Protein AF-A0A6I3KRR6-F1 (afdb_monomer_lite)

pLDDT: mean 76.92, std 8.73, range [53.41, 90.31]

Secondary structure (DSSP, 8-state):
-PPPHHHHHHHHHHHHHHHHHHHHHHHHHHHSPPEETTEEPPTT-EEEEEETTEEEEEEHHHHHHHHHHHHHHHHHHHHHHHHHHHHHHHHHH--

Foldseek 3Di:
DDDDLVNLLVVLVVLLVQLVVLQVVLVVLVVDAQDAPRDRDDAQDWHQHQDPNDGDIHHPVRSVVVSCVSSVCSNVVSVCSNVVSVVVSVVSPDD

Structure (mmCIF, N/CA/C/O backbone):
data_AF-A0A6I3KRR6-F1
#
_entry.id   AF-A0A6I3KRR6-F1
#
loop_
_atom_site.group_PDB
_atom_site.id
_atom_site.type_symbol
_atom_site.label_atom_id
_atom_site.label_alt_id
_atom_site.label_comp_id
_atom_site.label_asym_id
_atom_site.label_entity_id
_atom_site.label_seq_id
_atom_site.pdbx_PDB_ins_code
_atom_site.Cartn_x
_atom_site.Cartn_y
_atom_site.Cartn_z
_atom_site.occupancy
_atom_site.B_iso_or_equiv
_atom_site.auth_seq_id
_atom_site.auth_comp_id
_atom_site.auth_asym_id
_atom_site.auth_atom_id
_atom_site.pdbx_PDB_model_num
ATOM 1 N N . MET A 1 1 ? 19.089 -19.816 -20.703 1.00 53.41 1 MET A N 1
ATOM 2 C CA . MET A 1 1 ? 18.519 -18.912 -21.730 1.00 53.41 1 MET A CA 1
ATOM 3 C C . MET A 1 1 ? 18.755 -17.479 -21.280 1.00 53.41 1 MET A C 1
ATOM 5 O O . MET A 1 1 ? 18.367 -17.145 -20.169 1.00 53.41 1 MET A O 1
ATOM 9 N N . ARG A 1 2 ? 19.475 -16.667 -22.064 1.00 60.44 2 ARG A N 1
ATOM 10 C CA . ARG A 1 2 ? 19.740 -15.258 -21.724 1.00 60.44 2 ARG A CA 1
ATOM 11 C C . ARG A 1 2 ? 18.469 -14.461 -22.054 1.00 60.44 2 ARG A C 1
ATOM 13 O O . ARG A 1 2 ? 18.036 -14.545 -23.203 1.00 60.44 2 ARG A O 1
ATOM 20 N N . PRO A 1 3 ? 17.841 -13.752 -21.102 1.00 62.62 3 PRO A N 1
ATOM 21 C CA . PRO A 1 3 ? 16.663 -12.952 -21.411 1.00 62.62 3 PRO A CA 1
ATOM 22 C C . PRO A 1 3 ? 17.037 -11.878 -22.438 1.00 62.62 3 PRO A C 1
ATOM 24 O O . PRO A 1 3 ? 18.074 -11.221 -22.327 1.00 62.62 3 PRO A O 1
ATOM 27 N N . THR A 1 4 ? 16.216 -11.733 -23.475 1.00 73.56 4 THR A N 1
ATOM 28 C CA . THR A 1 4 ? 16.365 -10.669 -24.471 1.00 73.56 4 THR A CA 1
ATOM 29 C C . THR A 1 4 ? 16.089 -9.316 -23.810 1.00 73.56 4 THR A C 1
ATOM 31 O O . THR A 1 4 ? 15.289 -9.237 -22.876 1.00 73.56 4 THR A O 1
ATOM 34 N N . ARG A 1 5 ? 16.727 -8.229 -24.282 1.00 70.25 5 ARG A N 1
ATOM 35 C CA . ARG A 1 5 ? 16.540 -6.872 -23.713 1.00 70.25 5 ARG A CA 1
ATOM 36 C C . ARG A 1 5 ? 15.056 -6.498 -23.564 1.00 70.25 5 ARG A C 1
ATOM 38 O O . ARG A 1 5 ? 14.680 -5.941 -22.544 1.00 70.25 5 ARG A O 1
ATOM 45 N N . HIS A 1 6 ? 14.218 -6.900 -24.521 1.00 73.12 6 HIS A N 1
ATOM 46 C CA . HIS A 1 6 ? 12.770 -6.676 -24.509 1.00 73.12 6 HIS A CA 1
ATOM 47 C C . HIS A 1 6 ? 12.047 -7.368 -23.338 1.00 73.12 6 HIS A C 1
ATOM 49 O O . HIS A 1 6 ? 11.176 -6.779 -22.702 1.00 73.12 6 HIS A O 1
ATOM 55 N N . SER A 1 7 ? 12.442 -8.601 -23.001 1.00 77.12 7 SER A N 1
ATOM 56 C CA . SER A 1 7 ? 11.876 -9.333 -21.861 1.00 77.12 7 SER A CA 1
ATOM 57 C C . SER A 1 7 ? 12.192 -8.653 -20.527 1.00 77.12 7 SER A C 1
ATOM 59 O O . SER A 1 7 ? 11.377 -8.705 -19.608 1.00 77.12 7 SER A O 1
ATOM 61 N N . LEU A 1 8 ? 13.359 -8.013 -20.420 1.00 77.94 8 LEU A N 1
ATOM 62 C CA . LEU A 1 8 ? 13.771 -7.292 -19.218 1.00 77.94 8 LEU A CA 1
ATOM 63 C C . LEU A 1 8 ? 12.961 -5.996 -19.039 1.00 77.94 8 LEU A C 1
ATOM 65 O O . LEU A 1 8 ? 12.518 -5.683 -17.938 1.00 77.94 8 LEU A O 1
ATOM 69 N N . THR A 1 9 ? 12.712 -5.272 -20.134 1.00 80.19 9 THR A N 1
ATOM 70 C CA . THR A 1 9 ? 11.898 -4.046 -20.139 1.00 80.19 9 THR A CA 1
ATOM 71 C C . THR A 1 9 ? 10.470 -4.320 -19.663 1.00 80.19 9 THR A C 1
ATOM 73 O O . THR A 1 9 ? 9.968 -3.610 -18.795 1.00 80.19 9 THR A O 1
ATOM 76 N N . ILE A 1 10 ? 9.835 -5.385 -20.171 1.00 83.19 10 ILE A N 1
ATOM 77 C CA . ILE A 1 10 ? 8.471 -5.776 -19.775 1.00 83.19 10 ILE A CA 1
ATOM 78 C C . ILE A 1 10 ? 8.410 -6.105 -18.278 1.00 83.19 10 ILE A C 1
ATOM 80 O O . ILE A 1 10 ? 7.513 -5.630 -17.585 1.00 83.19 10 ILE A O 1
ATOM 84 N N . ALA A 1 11 ? 9.381 -6.862 -17.759 1.00 82.06 11 ALA A N 1
ATOM 85 C CA . ALA A 1 11 ? 9.428 -7.215 -16.341 1.00 82.06 11 ALA A CA 1
ATOM 86 C C . ALA A 1 11 ? 9.515 -5.974 -15.433 1.00 82.06 11 ALA A C 1
ATOM 88 O O . ALA A 1 11 ? 8.811 -5.892 -14.427 1.00 82.06 11 ALA A O 1
ATOM 89 N N . HIS A 1 12 ? 10.321 -4.976 -15.806 1.00 82.62 12 HIS A N 1
ATOM 90 C CA . HIS A 1 12 ? 10.414 -3.727 -15.049 1.00 82.62 12 HIS A CA 1
ATOM 91 C C . HIS A 1 12 ? 9.149 -2.868 -15.144 1.00 82.62 12 HIS A C 1
ATOM 93 O O . HIS A 1 12 ? 8.755 -2.280 -14.141 1.00 82.62 12 HIS A O 1
ATOM 99 N N . ILE A 1 13 ? 8.481 -2.823 -16.301 1.00 84.62 13 ILE A N 1
ATOM 100 C CA . ILE A 1 13 ? 7.190 -2.129 -16.451 1.00 84.62 13 ILE A CA 1
ATOM 101 C C . ILE A 1 13 ? 6.129 -2.766 -15.545 1.00 84.62 13 ILE A C 1
ATOM 103 O O . ILE A 1 13 ? 5.408 -2.050 -14.852 1.00 84.62 13 ILE A O 1
ATOM 107 N N . ILE A 1 14 ? 6.074 -4.100 -15.490 1.00 88.62 14 ILE A N 1
ATOM 108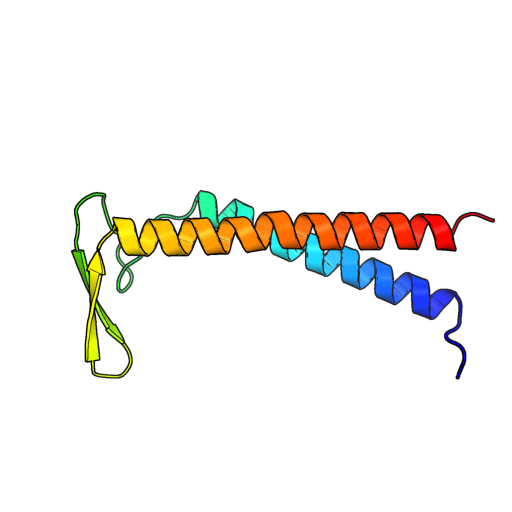 C CA . ILE A 1 14 ? 5.184 -4.823 -14.570 1.00 88.62 14 ILE A CA 1
ATOM 109 C C . ILE A 1 14 ? 5.532 -4.481 -13.117 1.00 88.62 14 ILE A C 1
ATOM 111 O O . ILE A 1 14 ? 4.634 -4.181 -12.334 1.00 88.62 14 ILE A O 1
ATOM 115 N N . GLY A 1 15 ? 6.822 -4.460 -12.764 1.00 82.25 15 GLY A N 1
ATOM 116 C CA . GLY A 1 15 ? 7.282 -4.064 -11.429 1.00 82.25 15 GLY A CA 1
ATOM 117 C C . GLY A 1 15 ? 6.824 -2.658 -11.032 1.00 82.25 15 GLY A C 1
ATOM 118 O O . GLY A 1 15 ? 6.291 -2.471 -9.939 1.00 82.25 15 GLY A O 1
ATOM 119 N N . ILE A 1 16 ? 6.942 -1.683 -11.940 1.00 85.50 16 ILE A N 1
ATOM 120 C CA . ILE A 1 16 ? 6.434 -0.317 -11.736 1.00 85.50 16 ILE A CA 1
ATOM 121 C C . ILE A 1 16 ? 4.914 -0.332 -11.536 1.00 85.50 16 ILE A C 1
ATOM 123 O O . ILE A 1 16 ? 4.425 0.289 -10.595 1.00 85.50 16 ILE A O 1
ATOM 127 N N . GLY A 1 17 ? 4.176 -1.061 -12.378 1.00 89.44 17 GLY A N 1
ATOM 128 C CA . GLY A 1 17 ? 2.720 -1.176 -12.278 1.00 89.44 17 GLY A CA 1
ATOM 129 C C . GLY A 1 17 ? 2.265 -1.741 -10.931 1.00 89.44 17 GLY A C 1
ATOM 130 O O . GLY A 1 17 ? 1.425 -1.142 -10.264 1.00 89.44 17 GLY A O 1
ATOM 131 N N . VAL A 1 18 ? 2.867 -2.847 -10.485 1.00 89.25 18 VAL A N 1
ATOM 132 C CA . VAL A 1 18 ? 2.565 -3.464 -9.182 1.00 89.25 18 VAL A CA 1
ATOM 133 C C . VAL A 1 18 ? 2.899 -2.512 -8.033 1.00 89.25 18 VAL A C 1
ATOM 135 O O . VAL A 1 18 ? 2.085 -2.338 -7.128 1.00 89.25 18 VAL A O 1
ATOM 138 N N . GLY A 1 19 ? 4.060 -1.855 -8.077 1.00 83.44 19 GLY A N 1
ATOM 139 C CA . GLY A 1 19 ? 4.447 -0.890 -7.049 1.00 83.44 19 GLY A CA 1
ATOM 140 C C . GLY A 1 19 ? 3.489 0.307 -6.958 1.00 83.44 19 GLY A C 1
ATOM 141 O O . GLY A 1 19 ? 3.143 0.730 -5.856 1.00 83.44 19 GLY A O 1
ATOM 142 N N . LEU A 1 20 ? 3.002 0.807 -8.100 1.00 87.50 20 LEU A N 1
ATOM 143 C CA . LEU A 1 20 ? 1.993 1.870 -8.165 1.00 87.50 20 LEU A CA 1
ATOM 144 C C . LEU A 1 20 ? 0.664 1.432 -7.548 1.00 87.50 20 LEU A C 1
ATOM 146 O O . LEU A 1 20 ? 0.080 2.179 -6.768 1.00 87.50 20 LEU A O 1
ATOM 150 N N . VAL A 1 21 ? 0.206 0.215 -7.853 1.00 90.31 21 VAL A N 1
ATOM 151 C CA . VAL A 1 21 ? -1.022 -0.338 -7.266 1.00 90.31 21 VAL A CA 1
ATOM 152 C C . VAL A 1 21 ? -0.899 -0.444 -5.745 1.00 90.31 21 VAL A C 1
ATOM 154 O O . VAL A 1 21 ? -1.807 -0.014 -5.040 1.00 90.31 21 VAL A O 1
ATOM 157 N N . LEU A 1 22 ? 0.224 -0.951 -5.225 1.00 85.44 22 LEU A N 1
ATOM 158 C CA . LEU A 1 22 ? 0.456 -1.047 -3.778 1.00 85.44 22 LEU A CA 1
ATOM 159 C C . LEU A 1 22 ? 0.432 0.328 -3.097 1.00 85.44 22 LEU A C 1
ATOM 161 O O . LEU A 1 22 ? -0.215 0.482 -2.060 1.00 85.44 22 LEU A O 1
ATOM 165 N N . LEU A 1 23 ? 1.069 1.330 -3.711 1.00 82.62 23 LEU A N 1
ATOM 166 C CA . LEU A 1 23 ? 1.049 2.712 -3.230 1.00 82.62 23 LEU A CA 1
ATOM 167 C C . LEU A 1 23 ? -0.369 3.286 -3.195 1.00 82.62 23 LEU A C 1
ATOM 169 O O . LEU A 1 23 ? -0.784 3.822 -2.171 1.00 82.62 23 LEU A O 1
ATOM 173 N N . ILE A 1 24 ? -1.122 3.151 -4.290 1.00 87.56 24 ILE A N 1
ATOM 174 C CA . ILE A 1 24 ? -2.498 3.654 -4.375 1.00 87.56 24 ILE A CA 1
ATOM 175 C C . ILE A 1 24 ? -3.372 2.972 -3.322 1.00 87.56 24 ILE A C 1
ATOM 177 O O . ILE A 1 24 ? -4.108 3.655 -2.618 1.00 87.56 24 ILE A O 1
ATOM 181 N N . VAL A 1 25 ? -3.270 1.649 -3.162 1.00 86.38 25 VAL A N 1
ATOM 182 C CA . VAL A 1 25 ? -4.043 0.909 -2.153 1.00 86.38 25 VAL A CA 1
ATOM 183 C C . VAL A 1 25 ? -3.695 1.371 -0.738 1.00 86.38 25 VAL A C 1
ATOM 185 O O . VAL A 1 25 ? -4.610 1.612 0.046 1.00 86.38 25 VAL A O 1
ATOM 188 N N . GLY A 1 26 ? -2.409 1.534 -0.410 1.00 81.94 26 GLY A N 1
ATOM 189 C CA . GLY A 1 26 ? -1.983 2.045 0.896 1.00 81.94 26 GLY A CA 1
ATOM 190 C C . GLY A 1 26 ? -2.498 3.463 1.172 1.00 81.94 26 GLY A C 1
ATOM 191 O O . GLY A 1 26 ? -3.017 3.730 2.251 1.00 81.94 26 GLY A O 1
ATOM 192 N N . ILE A 1 27 ? -2.443 4.353 0.174 1.00 82.69 27 ILE A N 1
ATOM 193 C CA . ILE A 1 27 ? -2.961 5.726 0.290 1.00 82.69 27 ILE A CA 1
ATOM 194 C C . ILE A 1 27 ? -4.481 5.733 0.451 1.00 82.69 27 ILE A C 1
ATOM 196 O O . ILE A 1 27 ? -4.996 6.404 1.335 1.00 82.69 27 ILE A O 1
ATOM 200 N N . VAL A 1 28 ? -5.219 4.983 -0.367 1.00 84.94 28 VAL A N 1
ATOM 201 C CA . VAL A 1 28 ? -6.686 4.923 -0.279 1.00 84.94 28 VAL A CA 1
ATOM 202 C C . VAL A 1 28 ? -7.127 4.371 1.081 1.00 84.94 28 VAL A C 1
ATOM 204 O O . VAL A 1 28 ? -8.090 4.869 1.661 1.00 84.94 28 VAL A O 1
ATOM 207 N N . ARG A 1 29 ? -6.397 3.394 1.637 1.00 81.38 29 ARG A N 1
ATOM 208 C CA . ARG A 1 29 ? -6.681 2.816 2.960 1.00 81.38 29 ARG A CA 1
ATOM 209 C C . ARG A 1 29 ? -6.517 3.778 4.131 1.00 81.38 29 ARG A C 1
ATOM 211 O O . ARG A 1 29 ? -7.270 3.621 5.093 1.00 81.38 29 ARG A O 1
ATOM 218 N N . LEU A 1 30 ? -5.646 4.785 4.012 1.00 78.00 30 LEU A N 1
ATOM 219 C CA . LEU A 1 30 ? -5.515 5.871 4.993 1.00 78.00 30 LEU A CA 1
ATOM 220 C C . LEU A 1 30 ? -6.782 6.734 5.097 1.00 78.00 30 LEU A C 1
ATOM 222 O O . LEU A 1 30 ? -7.040 7.306 6.152 1.00 78.00 30 LEU A O 1
ATOM 226 N N . PHE A 1 31 ? -7.573 6.833 4.023 1.00 79.94 31 PHE A N 1
ATOM 227 C CA . PHE A 1 31 ? -8.823 7.607 4.006 1.00 79.94 31 PHE A CA 1
ATOM 228 C C . PHE A 1 31 ? -10.065 6.772 4.338 1.00 79.94 31 PHE A C 1
ATOM 230 O O . PHE A 1 31 ? -11.139 7.330 4.559 1.00 79.94 31 PHE A O 1
ATOM 237 N N . LEU A 1 32 ? -9.945 5.443 4.361 1.00 78.44 32 LEU A N 1
ATOM 238 C CA . LEU A 1 32 ? -11.046 4.543 4.691 1.00 78.44 32 LEU A CA 1
ATOM 239 C C . LEU A 1 32 ? -11.179 4.408 6.215 1.00 78.44 32 LEU A C 1
ATOM 241 O O . LEU A 1 32 ? -10.166 4.181 6.884 1.00 78.44 32 LEU A O 1
ATOM 245 N N . PRO A 1 33 ? -12.405 4.473 6.769 1.00 73.19 33 PRO A N 1
ATOM 246 C CA . PRO A 1 33 ? -12.619 4.240 8.190 1.00 73.19 33 PRO A CA 1
ATOM 247 C C . PRO A 1 33 ? -12.157 2.832 8.595 1.00 73.19 33 PRO A C 1
ATOM 249 O O . PRO A 1 33 ? -12.054 1.912 7.773 1.00 73.19 33 PRO A O 1
ATOM 252 N N . LEU A 1 34 ? -11.848 2.671 9.881 1.00 72.00 34 LEU A N 1
ATOM 253 C CA . LEU A 1 34 ? -11.653 1.350 10.467 1.00 72.00 34 LEU A CA 1
ATOM 254 C C . LEU A 1 34 ? -13.009 0.651 10.503 1.00 72.00 34 LEU A C 1
ATOM 256 O O . LEU A 1 34 ? -13.987 1.226 10.966 1.00 72.00 34 LEU A O 1
ATOM 260 N N . GLU A 1 35 ? -13.070 -0.569 9.986 1.00 73.44 35 GLU A N 1
ATOM 261 C CA . GLU A 1 35 ? -14.305 -1.344 9.912 1.00 73.44 35 GLU A CA 1
ATOM 262 C C . GLU A 1 35 ? -14.214 -2.557 10.838 1.00 73.44 35 GLU A C 1
ATOM 264 O O . GLU A 1 35 ? -13.203 -3.263 10.879 1.00 73.44 35 GLU A O 1
ATOM 269 N N . CYS A 1 36 ? -15.303 -2.818 11.554 1.00 69.62 36 CYS A N 1
ATOM 270 C CA . CYS A 1 36 ? -15.513 -3.998 12.379 1.00 69.62 36 CYS A CA 1
ATOM 271 C C . CYS A 1 36 ? -16.858 -4.619 12.006 1.00 69.62 36 CYS A C 1
ATOM 273 O O . CYS A 1 36 ? -17.885 -3.948 12.106 1.00 69.62 36 CYS A O 1
ATOM 275 N N . SER A 1 37 ? -16.870 -5.875 11.542 1.00 69.94 37 SER A N 1
ATOM 276 C CA . SER A 1 37 ? -18.108 -6.564 11.129 1.00 69.94 37 SER A CA 1
ATOM 277 C C . SER A 1 37 ? -19.039 -5.714 10.228 1.00 69.94 37 SER A C 1
ATOM 279 O O . SER A 1 37 ? -20.261 -5.716 10.380 1.00 69.94 37 SER A O 1
ATOM 281 N N . GLY A 1 38 ? -18.459 -4.944 9.297 1.00 68.06 38 GLY A N 1
ATOM 282 C CA . GLY A 1 38 ? -19.200 -4.094 8.352 1.00 68.06 38 GLY A CA 1
ATOM 283 C C . GLY A 1 38 ? -19.713 -2.760 8.909 1.00 68.06 38 GLY A C 1
ATOM 284 O O . GLY A 1 38 ? -20.444 -2.067 8.209 1.00 68.06 38 GLY A O 1
ATOM 285 N N . HIS A 1 39 ? -19.343 -2.389 10.135 1.00 68.44 39 HIS A N 1
ATOM 286 C CA . HIS A 1 39 ? -19.653 -1.085 10.721 1.00 68.44 39 HIS A CA 1
ATOM 287 C C . HIS A 1 39 ? -18.373 -0.277 10.932 1.00 68.44 39 HIS A C 1
ATOM 289 O O . HIS A 1 39 ? -17.337 -0.829 11.312 1.00 68.44 39 HIS A O 1
ATOM 295 N N . ALA A 1 40 ? -18.447 1.033 10.686 1.00 70.31 40 ALA A N 1
ATOM 296 C CA . ALA A 1 40 ? -17.356 1.946 10.997 1.00 70.31 40 ALA A CA 1
ATOM 297 C C . ALA A 1 40 ? -17.137 1.969 12.516 1.00 70.31 40 ALA A C 1
ATOM 299 O O . ALA A 1 40 ? -18.073 2.203 13.279 1.00 70.31 40 ALA A O 1
ATOM 300 N N . LEU A 1 41 ? -15.909 1.688 12.937 1.00 70.50 41 LEU A N 1
ATOM 301 C CA . LEU A 1 41 ? -15.507 1.654 14.332 1.00 70.50 41 LEU A CA 1
ATOM 302 C C . LEU A 1 41 ? -15.018 3.048 14.746 1.00 70.50 41 LEU A C 1
ATOM 304 O O . LEU A 1 41 ? -14.132 3.615 14.103 1.00 70.50 41 LEU A O 1
ATOM 308 N N . GLU A 1 42 ? -15.582 3.596 15.819 1.00 72.38 42 GLU A N 1
ATOM 309 C CA . GLU A 1 42 ? -15.169 4.888 16.375 1.00 72.38 42 GLU A CA 1
AT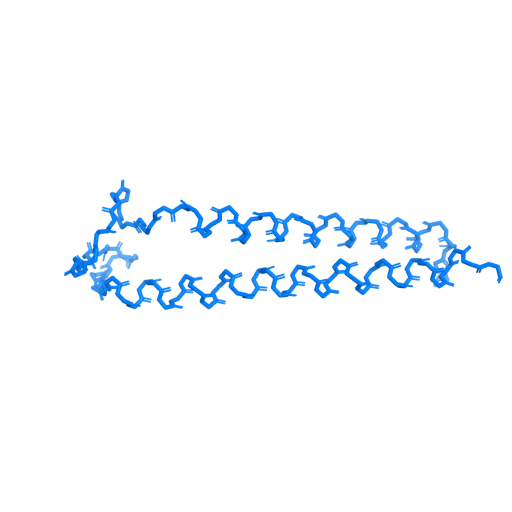OM 310 C C . GLU A 1 42 ? -14.092 4.734 17.459 1.00 72.38 42 GLU A C 1
ATOM 312 O O . GLU A 1 42 ? -13.908 3.669 18.057 1.00 72.38 42 GLU A O 1
ATOM 317 N N . ALA A 1 43 ? -13.365 5.821 17.730 1.00 69.81 43 ALA A N 1
ATOM 318 C CA . ALA A 1 43 ? -12.324 5.837 18.751 1.00 69.81 43 ALA A CA 1
ATOM 319 C C . ALA A 1 43 ? -12.897 5.472 20.132 1.00 69.81 43 ALA A C 1
ATOM 321 O O . ALA A 1 43 ? -13.898 6.033 20.573 1.00 69.81 43 ALA A O 1
ATOM 322 N N . GLY A 1 44 ? -12.253 4.524 20.817 1.00 67.50 44 GLY A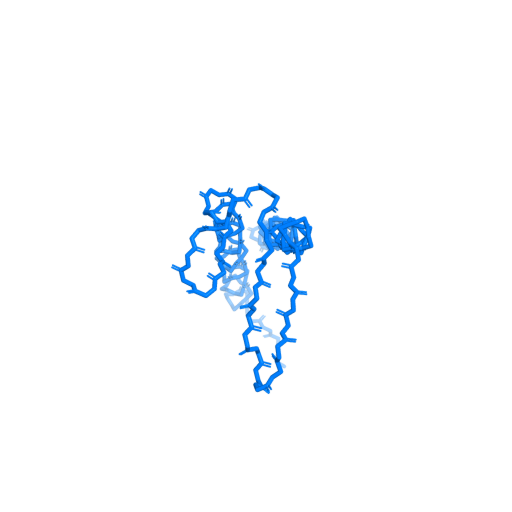 N 1
ATOM 323 C CA . GLY A 1 44 ? -12.701 4.015 22.118 1.00 67.50 44 GLY A CA 1
ATOM 324 C C . GLY A 1 44 ? -13.739 2.889 22.050 1.00 67.50 44 GLY A C 1
ATOM 325 O O . GLY A 1 44 ? -14.064 2.313 23.088 1.00 67.50 44 GLY A O 1
ATOM 326 N N . GLN A 1 45 ? -14.225 2.521 20.860 1.00 69.44 45 GLN A N 1
ATOM 327 C CA . GLN A 1 45 ? -15.064 1.335 20.699 1.00 69.44 45 GLN A CA 1
ATOM 328 C C . GLN A 1 45 ? -14.222 0.055 20.655 1.00 69.44 45 GLN A C 1
ATOM 330 O O . GLN A 1 45 ? -13.065 0.031 20.224 1.00 69.44 45 GLN A O 1
ATOM 335 N N . VAL A 1 46 ? -14.824 -1.036 21.122 1.00 71.69 46 VAL A N 1
ATOM 336 C CA . VAL A 1 46 ? -14.215 -2.365 21.116 1.00 71.69 46 VAL A CA 1
ATOM 337 C C . VAL A 1 46 ? -14.946 -3.218 20.091 1.00 71.69 46 VAL A C 1
ATOM 339 O O . VAL A 1 46 ? -16.168 -3.351 20.128 1.00 71.69 46 VAL A O 1
ATOM 342 N N . CYS A 1 47 ? -14.187 -3.792 19.166 1.00 69.31 47 CYS A N 1
ATOM 343 C CA . CYS A 1 47 ? -14.699 -4.680 18.142 1.00 69.31 47 CYS A CA 1
ATOM 344 C C . CYS A 1 47 ? -14.815 -6.097 18.710 1.00 69.31 47 CYS A C 1
ATOM 346 O O . CYS A 1 47 ? -13.806 -6.730 19.031 1.00 69.31 47 CYS A O 1
ATOM 348 N N . HIS A 1 48 ? -16.043 -6.599 18.823 1.00 70.56 48 HIS A N 1
ATOM 349 C CA . HIS A 1 48 ? -16.319 -8.002 19.117 1.00 70.56 48 HIS A CA 1
ATOM 350 C C . HIS A 1 48 ? -16.575 -8.731 17.801 1.00 70.56 48 HIS A C 1
ATOM 352 O O . HIS A 1 48 ? -17.706 -8.775 17.326 1.00 70.56 48 HIS A O 1
ATOM 358 N N . ASP A 1 49 ? -15.523 -9.285 17.204 1.00 66.44 49 ASP A N 1
ATOM 359 C CA . ASP A 1 49 ? -15.638 -10.003 15.938 1.00 66.44 49 ASP A CA 1
ATOM 360 C C . ASP A 1 49 ? -15.571 -11.518 16.166 1.00 66.44 49 ASP A C 1
ATOM 362 O O . ASP A 1 49 ? -14.913 -11.997 17.089 1.00 66.44 49 ASP A O 1
ATOM 366 N N . THR A 1 50 ? -16.244 -12.308 15.333 1.00 61.91 50 THR A N 1
ATOM 367 C CA . THR A 1 50 ? -16.196 -13.777 15.424 1.00 61.91 50 THR A CA 1
ATOM 368 C C . THR A 1 50 ? -15.367 -14.335 14.281 1.00 61.91 50 THR A C 1
ATOM 370 O O . THR A 1 50 ? -15.863 -14.743 13.234 1.00 61.91 50 THR A O 1
ATOM 373 N N . VAL A 1 51 ? -14.052 -14.387 14.483 1.00 61.47 51 VAL A N 1
ATOM 374 C CA . VAL A 1 51 ? -13.132 -14.897 13.466 1.00 61.47 51 VAL A CA 1
ATOM 375 C C . VAL A 1 51 ? -12.952 -16.401 13.655 1.00 61.47 51 VAL A C 1
ATOM 377 O O . VAL A 1 51 ? -12.431 -16.859 14.671 1.00 61.47 51 VAL A O 1
ATOM 380 N N . LYS A 1 52 ? -13.354 -17.189 12.647 1.00 61.25 52 LYS A N 1
ATOM 381 C CA . LYS A 1 52 ? -13.191 -18.660 12.617 1.00 61.25 52 LYS A CA 1
ATOM 382 C C . LYS A 1 52 ? -13.829 -19.370 13.826 1.00 61.25 52 LYS A C 1
ATOM 384 O O . LYS A 1 52 ? -13.240 -20.285 14.397 1.00 61.25 52 LYS A O 1
ATOM 389 N N . GLY A 1 53 ? -15.015 -18.920 14.239 1.00 62.12 53 GLY A N 1
ATOM 390 C CA . GLY A 1 53 ? -15.750 -19.501 15.370 1.00 62.12 53 GLY A CA 1
ATOM 391 C C . GLY A 1 53 ? -15.187 -19.153 16.754 1.00 62.12 53 GLY A C 1
ATOM 392 O O . GLY A 1 53 ? -15.660 -19.696 17.747 1.00 62.12 53 GLY A O 1
ATOM 393 N N . ARG A 1 54 ? -14.197 -18.253 16.847 1.00 56.47 54 ARG A N 1
ATOM 394 C CA . ARG A 1 54 ? -13.714 -17.694 18.118 1.00 56.47 54 ARG A CA 1
ATOM 395 C C . ARG A 1 54 ? -14.093 -16.223 18.208 1.00 56.47 54 ARG A C 1
ATOM 397 O O . ARG A 1 54 ? -13.880 -15.479 17.254 1.00 56.47 54 ARG A O 1
ATOM 404 N N . ALA A 1 55 ? -14.622 -15.812 19.358 1.00 64.88 55 ALA A N 1
ATOM 405 C CA . ALA A 1 55 ? -14.798 -14.400 19.670 1.00 64.88 55 ALA A CA 1
ATOM 406 C C . ALA A 1 55 ? -13.410 -13.766 19.827 1.00 64.88 55 ALA A C 1
ATOM 408 O O . ALA A 1 55 ? -12.665 -14.086 20.754 1.00 64.88 55 ALA A O 1
ATOM 409 N N . VAL A 1 56 ? -13.042 -12.920 18.876 1.00 68.62 56 VAL A N 1
ATOM 410 C CA . VAL A 1 56 ? -11.832 -12.113 18.901 1.00 68.62 56 VAL A CA 1
ATOM 411 C C . VAL A 1 56 ? -12.261 -10.703 19.269 1.00 68.62 56 VAL A C 1
ATOM 413 O O . VAL A 1 56 ? -12.936 -10.020 18.503 1.00 68.62 56 VAL A O 1
ATOM 416 N N . VAL A 1 57 ? -11.869 -10.280 20.465 1.00 71.50 57 VAL A N 1
ATOM 417 C CA . VAL A 1 57 ? -12.070 -8.910 20.926 1.00 71.50 57 VAL A CA 1
ATOM 418 C C . VAL A 1 57 ? -10.833 -8.120 20.530 1.00 71.50 57 VAL A C 1
ATOM 420 O O . VAL A 1 57 ? -9.742 -8.436 20.999 1.00 71.50 57 VAL A O 1
ATOM 423 N N . ARG A 1 58 ? -10.979 -7.135 19.642 1.00 72.88 58 ARG A N 1
ATOM 424 C CA . ARG A 1 58 ? -9.901 -6.190 19.316 1.00 72.88 58 ARG A CA 1
ATOM 425 C C . ARG A 1 58 ? -10.330 -4.785 19.669 1.00 72.88 58 ARG A C 1
ATOM 427 O O . ARG A 1 58 ? -11.434 -4.364 19.335 1.00 72.88 58 ARG A O 1
ATOM 434 N N . THR A 1 59 ? -9.453 -4.050 20.332 1.00 76.00 59 THR A N 1
ATOM 435 C CA . THR A 1 59 ? -9.689 -2.632 20.596 1.00 76.00 59 THR A CA 1
ATOM 436 C C . THR A 1 59 ? -9.474 -1.816 19.322 1.00 76.00 59 THR A C 1
ATOM 438 O O . THR A 1 59 ? -8.763 -2.244 18.404 1.00 76.00 59 THR A O 1
ATOM 441 N N . PHE A 1 60 ? -10.082 -0.628 19.264 1.00 74.81 60 PHE A N 1
ATOM 442 C CA . PHE A 1 60 ? -9.843 0.337 18.191 1.00 74.81 60 PHE A CA 1
ATOM 443 C C . PHE A 1 60 ? -8.347 0.627 18.001 1.00 74.81 60 PHE A C 1
ATOM 445 O O . PHE A 1 60 ? -7.865 0.607 16.871 1.00 74.81 60 PHE A O 1
ATOM 452 N N . ASP A 1 61 ? -7.598 0.826 19.090 1.00 76.69 61 ASP A N 1
ATOM 453 C CA . ASP A 1 61 ? -6.160 1.119 19.026 1.00 76.69 61 ASP A CA 1
ATOM 454 C C . ASP A 1 61 ? -5.348 -0.048 18.460 1.00 76.69 61 ASP A C 1
ATOM 456 O O . ASP A 1 61 ? -4.408 0.164 17.695 1.00 76.69 61 ASP A O 1
ATOM 460 N N . GLU A 1 62 ? -5.733 -1.287 18.771 1.00 77.75 62 GLU A N 1
ATOM 461 C CA . GLU A 1 62 ? -5.081 -2.468 18.212 1.00 77.75 62 GLU A CA 1
ATOM 462 C C . GLU A 1 62 ? -5.352 -2.578 16.706 1.00 77.75 62 GLU A C 1
ATOM 464 O O . GLU A 1 62 ? -4.423 -2.764 15.918 1.00 77.75 62 GLU A O 1
ATOM 469 N N . GLN A 1 63 ? -6.599 -2.374 16.266 1.00 77.38 63 GLN A N 1
ATOM 470 C CA . GLN A 1 63 ? -6.916 -2.342 14.835 1.00 77.38 63 GLN A CA 1
ATOM 471 C C . GLN A 1 63 ? -6.217 -1.188 14.109 1.00 77.38 63 GLN A C 1
ATOM 473 O O . GLN A 1 63 ? -5.695 -1.392 13.012 1.00 77.38 63 GLN A O 1
ATOM 478 N N . ARG A 1 64 ? -6.165 -0.003 14.723 1.00 78.69 64 ARG A N 1
ATOM 479 C CA . ARG A 1 64 ? -5.473 1.171 14.189 1.00 78.69 64 ARG A CA 1
ATOM 480 C C . ARG A 1 64 ? -3.980 0.915 14.042 1.00 78.69 64 ARG A C 1
ATOM 482 O O . ARG A 1 64 ? -3.437 1.152 12.974 1.00 78.69 64 ARG A O 1
ATOM 489 N N . SER A 1 65 ? -3.335 0.357 15.061 1.00 81.62 65 SER A N 1
ATOM 490 C CA . SER A 1 65 ? -1.906 0.037 15.020 1.00 81.62 65 SER A CA 1
ATOM 491 C C . SER A 1 65 ? -1.571 -1.004 13.942 1.00 81.62 65 SER A C 1
ATOM 493 O O . SER A 1 65 ? -0.606 -0.837 13.189 1.00 81.62 65 SER A O 1
ATOM 495 N N . LEU A 1 66 ? -2.391 -2.055 13.799 1.00 80.25 66 LEU A N 1
ATOM 496 C CA . LEU A 1 66 ? -2.222 -3.044 12.727 1.00 80.25 66 LEU A CA 1
ATOM 497 C C . LEU A 1 66 ? -2.433 -2.429 11.337 1.00 80.25 66 LEU A C 1
ATOM 499 O O . LEU A 1 66 ? -1.691 -2.752 10.402 1.00 80.25 66 LEU A O 1
ATOM 503 N N . ARG A 1 67 ? -3.441 -1.561 11.198 1.00 79.88 67 ARG A N 1
ATOM 504 C CA . ARG A 1 67 ? -3.749 -0.835 9.961 1.00 79.88 67 ARG A CA 1
ATOM 505 C C . ARG A 1 67 ? -2.589 0.082 9.584 1.00 79.88 67 ARG A C 1
ATOM 507 O O . ARG A 1 67 ? -2.051 -0.089 8.500 1.00 79.88 67 ARG A O 1
ATOM 514 N N . ASP A 1 68 ? -2.123 0.926 10.501 1.00 82.94 68 ASP A N 1
ATOM 515 C CA . ASP A 1 68 ? -0.999 1.847 10.289 1.00 82.94 68 ASP A CA 1
ATOM 516 C C . ASP A 1 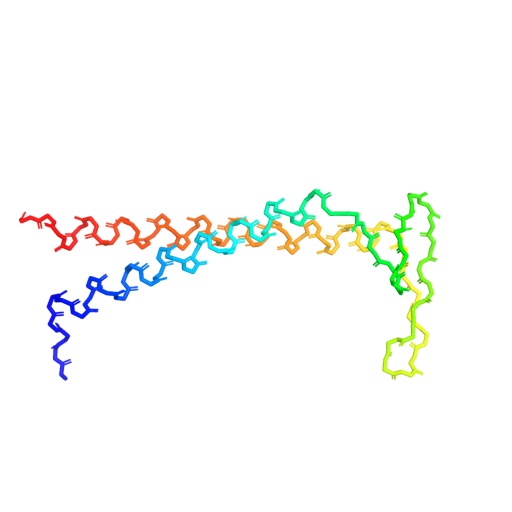68 ? 0.284 1.099 9.896 1.00 82.94 68 ASP A C 1
ATOM 518 O O . ASP A 1 68 ? 0.992 1.503 8.974 1.00 82.94 68 ASP A O 1
ATOM 522 N N . THR A 1 69 ? 0.564 -0.042 10.537 1.00 84.44 69 THR A N 1
ATOM 523 C CA . THR A 1 69 ? 1.725 -0.882 10.192 1.00 84.44 69 THR A CA 1
ATOM 524 C C . THR A 1 69 ? 1.599 -1.463 8.781 1.00 84.44 69 THR A C 1
ATOM 526 O O . THR A 1 69 ? 2.560 -1.464 8.008 1.00 84.44 69 THR A O 1
ATOM 529 N N . THR A 1 70 ? 0.410 -1.955 8.428 1.00 84.00 70 THR A N 1
ATOM 530 C CA . THR A 1 70 ? 0.143 -2.547 7.111 1.00 84.00 70 THR A CA 1
ATOM 531 C C . THR A 1 70 ? 0.180 -1.489 6.014 1.00 84.00 70 THR A C 1
ATOM 533 O O . THR A 1 70 ? 0.818 -1.693 4.984 1.00 84.00 70 THR A O 1
ATOM 536 N N . ASP A 1 71 ? -0.468 -0.351 6.238 1.00 81.19 71 ASP A N 1
ATOM 537 C CA . ASP A 1 71 ? -0.539 0.752 5.286 1.00 81.19 71 ASP A CA 1
ATOM 538 C C . ASP A 1 71 ? 0.851 1.375 5.100 1.00 81.19 71 ASP A C 1
ATOM 540 O O . ASP A 1 71 ? 1.276 1.606 3.967 1.00 81.19 71 ASP A O 1
ATOM 544 N N . GLY A 1 72 ? 1.629 1.511 6.179 1.00 80.62 72 GLY A N 1
ATOM 545 C CA . GLY A 1 72 ? 3.040 1.890 6.117 1.00 80.62 72 GLY A CA 1
ATOM 546 C C . GLY A 1 72 ? 3.869 0.932 5.258 1.00 80.62 72 GLY A C 1
ATOM 547 O O . GLY A 1 72 ? 4.629 1.378 4.397 1.00 80.62 72 GLY A O 1
ATOM 548 N N . PHE A 1 73 ? 3.688 -0.384 5.416 1.00 86.19 73 PHE A N 1
ATOM 549 C CA . PHE A 1 73 ? 4.356 -1.375 4.568 1.00 86.19 73 PHE A CA 1
ATOM 550 C C . PHE A 1 73 ? 3.929 -1.275 3.097 1.00 86.19 73 PHE A C 1
ATOM 552 O O . PHE A 1 73 ? 4.780 -1.343 2.213 1.00 86.19 73 PHE A O 1
ATOM 559 N N . LEU A 1 74 ? 2.637 -1.085 2.815 1.00 83.50 74 LEU A N 1
ATOM 560 C CA . LEU A 1 74 ? 2.128 -0.936 1.447 1.00 83.50 74 LEU A CA 1
ATOM 561 C C . LEU A 1 74 ? 2.714 0.300 0.758 1.00 83.50 74 LEU A C 1
ATOM 563 O O . LEU A 1 74 ? 3.141 0.222 -0.395 1.00 83.50 74 LEU A O 1
ATOM 567 N N . ILE A 1 75 ? 2.787 1.420 1.477 1.00 81.88 75 ILE A N 1
ATOM 568 C CA . ILE A 1 75 ? 3.303 2.686 0.954 1.00 81.88 75 ILE A CA 1
ATOM 569 C C . ILE A 1 75 ? 4.816 2.606 0.751 1.00 81.88 75 ILE A C 1
ATOM 571 O O . ILE A 1 75 ? 5.305 2.856 -0.351 1.00 81.88 75 ILE A O 1
ATOM 575 N N . VAL A 1 76 ? 5.570 2.223 1.785 1.00 86.56 76 VAL A N 1
ATOM 576 C CA . VAL A 1 76 ? 7.039 2.157 1.717 1.00 86.56 76 VAL A CA 1
ATOM 577 C C . VAL A 1 76 ? 7.485 1.053 0.760 1.00 86.56 76 VAL A C 1
ATOM 579 O O . VAL A 1 76 ? 8.342 1.285 -0.092 1.00 86.56 76 VAL A O 1
ATOM 582 N N . GLY A 1 77 ? 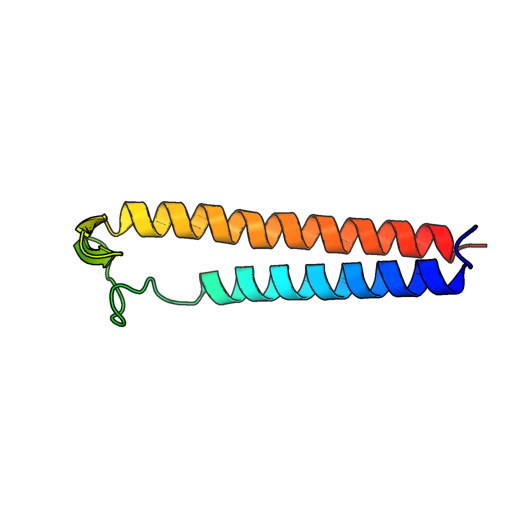6.877 -0.131 0.843 1.00 82.44 77 GLY A N 1
ATOM 583 C CA . GLY A 1 77 ? 7.159 -1.251 -0.051 1.00 82.44 77 GLY A CA 1
ATOM 584 C C . GLY A 1 77 ? 6.828 -0.918 -1.505 1.00 82.44 77 GLY A C 1
ATOM 585 O O . GLY A 1 77 ? 7.659 -1.138 -2.386 1.00 82.44 77 GLY A O 1
ATOM 586 N N . GLY A 1 78 ? 5.665 -0.309 -1.757 1.00 80.25 78 GLY A N 1
ATOM 587 C CA . GLY A 1 78 ? 5.290 0.180 -3.082 1.00 80.25 78 GLY A CA 1
ATOM 588 C C . GLY A 1 78 ? 6.298 1.195 -3.626 1.00 80.25 78 GLY A C 1
ATOM 589 O O . GLY A 1 78 ? 6.782 1.035 -4.747 1.00 80.25 78 GLY A O 1
ATOM 590 N N . LEU A 1 79 ? 6.707 2.179 -2.818 1.00 87.19 79 LEU A N 1
ATOM 591 C CA . LEU A 1 79 ? 7.698 3.186 -3.209 1.00 87.19 79 LEU A CA 1
ATOM 592 C C . LEU A 1 79 ? 9.052 2.565 -3.579 1.00 87.19 79 LEU A C 1
ATOM 594 O O . LEU A 1 79 ? 9.629 2.919 -4.610 1.00 87.19 79 LEU A O 1
ATOM 598 N N . VAL A 1 80 ? 9.556 1.623 -2.778 1.00 89.19 80 VAL A N 1
ATOM 599 C CA . VAL A 1 80 ? 10.825 0.925 -3.048 1.00 89.19 80 VAL A CA 1
ATOM 600 C C . VAL A 1 80 ? 10.739 0.116 -4.343 1.00 89.19 80 VAL A C 1
ATOM 602 O O . VAL A 1 80 ? 11.658 0.164 -5.161 1.00 89.19 80 VAL A O 1
ATOM 605 N N . VAL A 1 81 ? 9.627 -0.584 -4.574 1.00 85.88 81 VAL A N 1
ATOM 606 C CA . VAL A 1 81 ? 9.422 -1.377 -5.795 1.00 85.88 81 VAL A CA 1
ATOM 607 C C . VAL A 1 81 ? 9.344 -0.482 -7.033 1.00 85.88 81 VAL A C 1
ATOM 609 O O . VAL A 1 81 ? 10.003 -0.781 -8.033 1.00 85.88 81 VAL A O 1
ATOM 612 N N . VAL A 1 82 ? 8.600 0.631 -6.973 1.00 85.94 82 VAL A N 1
ATOM 613 C CA . VAL A 1 82 ? 8.507 1.600 -8.080 1.00 85.94 82 VAL A CA 1
ATOM 614 C C . VAL A 1 82 ? 9.872 2.214 -8.375 1.00 85.94 82 VAL A C 1
ATOM 616 O O . VAL A 1 82 ? 10.330 2.169 -9.515 1.00 85.94 82 VAL A O 1
ATOM 619 N N . THR A 1 83 ? 10.538 2.768 -7.360 1.00 85.38 83 THR A N 1
ATOM 620 C CA . THR A 1 83 ? 11.825 3.463 -7.532 1.00 85.38 83 THR A CA 1
ATOM 621 C C . THR A 1 83 ? 12.924 2.510 -7.989 1.00 85.38 83 THR A C 1
ATOM 623 O O . THR A 1 83 ? 13.644 2.824 -8.936 1.00 85.38 83 THR A O 1
ATOM 626 N N . GLY A 1 84 ? 13.013 1.317 -7.398 1.00 85.81 84 GLY A N 1
ATOM 627 C CA . GLY A 1 84 ? 13.946 0.276 -7.818 1.00 85.81 84 GLY A CA 1
ATOM 628 C C . GLY A 1 84 ? 13.718 -0.129 -9.271 1.00 85.81 84 GLY A C 1
ATOM 629 O O . GLY A 1 84 ? 14.645 -0.078 -10.080 1.00 85.81 84 GLY A O 1
ATOM 630 N N . SER A 1 85 ? 12.474 -0.448 -9.638 1.00 80.38 85 SER A N 1
ATOM 631 C CA . SER A 1 85 ? 12.134 -0.855 -11.007 1.00 80.38 85 SER A CA 1
ATOM 632 C C . SER A 1 85 ? 12.392 0.259 -12.023 1.00 80.38 85 SER A C 1
ATOM 634 O O . SER A 1 85 ? 12.922 -0.017 -13.096 1.00 80.38 85 SER A O 1
ATOM 636 N N . ALA A 1 86 ? 12.097 1.517 -11.681 1.00 83.31 86 ALA A N 1
ATOM 637 C CA . ALA A 1 86 ? 12.352 2.671 -12.538 1.00 83.31 86 ALA A CA 1
ATOM 638 C C . ALA A 1 86 ? 13.854 2.942 -12.733 1.00 83.31 86 ALA A C 1
ATOM 640 O O . ALA A 1 86 ? 14.295 3.173 -13.859 1.00 83.31 86 ALA A O 1
ATOM 641 N N . VAL A 1 87 ? 14.663 2.869 -11.668 1.00 87.38 87 VAL A N 1
ATOM 642 C CA . VAL A 1 87 ? 16.122 3.060 -11.754 1.00 87.38 87 VAL A CA 1
ATOM 643 C C . VAL A 1 87 ? 16.777 1.941 -12.560 1.00 87.38 87 VAL A C 1
ATOM 645 O O . VAL A 1 87 ? 17.635 2.215 -13.402 1.00 87.38 87 VAL A O 1
ATOM 648 N N . LEU A 1 88 ? 16.380 0.686 -12.332 1.00 81.31 88 LEU A N 1
ATOM 649 C CA . LEU A 1 88 ? 16.874 -0.453 -13.106 1.00 81.31 88 LEU A CA 1
ATOM 650 C C . LEU A 1 88 ? 16.475 -0.339 -14.580 1.00 81.31 88 LEU A C 1
ATOM 652 O O . LEU A 1 88 ? 17.336 -0.489 -15.448 1.00 81.31 88 LEU A O 1
ATOM 656 N N . LEU A 1 89 ? 15.223 0.027 -14.867 1.00 80.69 89 LEU A N 1
ATOM 657 C CA . LEU A 1 89 ? 14.764 0.266 -16.232 1.00 80.69 89 LEU A CA 1
ATOM 658 C C . LEU A 1 89 ? 15.606 1.351 -16.914 1.00 80.69 89 LEU A C 1
ATOM 660 O O . LEU A 1 89 ? 16.157 1.100 -17.982 1.00 80.69 89 LEU A O 1
ATOM 664 N N . HIS A 1 90 ? 15.800 2.497 -16.259 1.00 80.56 90 HIS A N 1
ATOM 665 C CA . HIS A 1 90 ? 16.603 3.6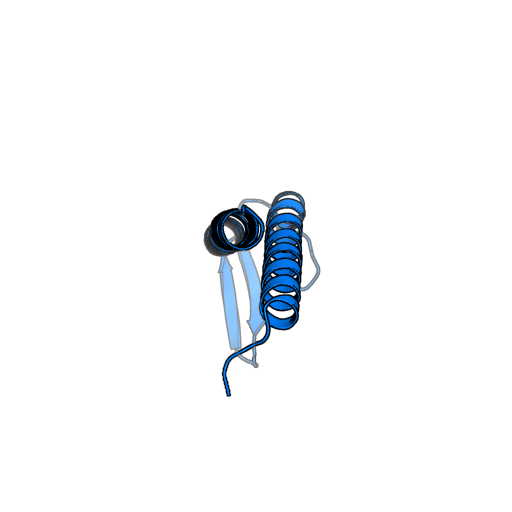16 -16.769 1.00 80.56 90 HIS A CA 1
ATOM 666 C C . HIS A 1 90 ? 18.063 3.246 -17.050 1.00 80.56 90 HIS A C 1
ATOM 668 O O . HIS A 1 90 ? 18.652 3.696 -18.030 1.00 80.56 90 HIS A O 1
ATOM 674 N N . ARG A 1 91 ? 18.667 2.394 -16.212 1.00 80.69 91 ARG A N 1
ATOM 675 C CA . ARG A 1 91 ? 20.027 1.881 -16.449 1.00 80.69 91 ARG A CA 1
ATOM 676 C C . ARG A 1 91 ? 20.097 0.928 -17.639 1.00 80.69 91 ARG A C 1
ATOM 678 O O . ARG A 1 91 ? 21.121 0.882 -18.303 1.00 80.69 91 ARG A O 1
ATOM 685 N N . THR A 1 92 ? 19.038 0.166 -17.900 1.00 73.25 92 THR A N 1
ATOM 686 C CA . THR A 1 92 ? 19.003 -0.812 -19.003 1.00 73.25 92 THR A CA 1
ATOM 687 C C . THR A 1 92 ? 18.657 -0.191 -20.358 1.00 73.25 92 THR A C 1
ATOM 689 O O . THR A 1 92 ? 18.991 -0.767 -21.395 1.00 73.25 92 THR A O 1
ATOM 692 N N . THR A 1 93 ? 18.000 0.973 -20.357 1.00 67.56 93 THR A N 1
ATOM 693 C CA . THR A 1 93 ? 17.607 1.720 -21.561 1.00 67.56 93 THR A CA 1
ATOM 694 C C . THR A 1 93 ? 18.591 2.821 -21.951 1.00 67.56 93 THR A C 1
ATOM 696 O O . THR A 1 93 ? 18.549 3.269 -23.096 1.00 67.56 93 THR A O 1
ATOM 699 N N . ARG A 1 94 ? 19.493 3.243 -21.054 1.00 61.12 94 ARG A N 1
ATOM 700 C CA . ARG A 1 94 ? 20.609 4.126 -21.423 1.00 61.12 94 ARG A CA 1
ATOM 701 C C . ARG A 1 94 ? 21.642 3.366 -22.283 1.00 61.12 94 ARG A C 1
ATOM 703 O O . ARG A 1 94 ? 21.979 2.236 -21.923 1.00 61.12 94 ARG A O 1
ATOM 710 N N . PRO A 1 95 ? 22.088 3.944 -23.416 1.00 54.12 95 PRO A N 1
ATOM 711 C CA . PRO A 1 95 ? 23.139 3.376 -24.259 1.00 54.12 95 PRO A CA 1
ATOM 712 C C . PRO A 1 95 ? 24.504 3.369 -23.564 1.00 54.12 95 PRO A C 1
ATOM 714 O O . PRO A 1 95 ? 24.757 4.280 -22.740 1.00 54.12 95 PRO A O 1
#

Organism: NCBI:txid2675850

Radius of gyration: 19.55 Å; chains: 1; bounding box: 43×27×47 Å

Sequence (95 aa):
MRPTRHSLTIAHIIGIGVGLVLLIVGIVRLFLPLECSGHALEAGQVCHDTVKGRAVVRTFDEQRSLRDTTDGFLIVGGLVVVTGSAVLLHRTTRP